Protein AF-A0AB36YHY3-F1 (afdb_monomer_lite)

pLDDT: mean 86.69, std 12.69, range [41.88, 96.69]

Foldseek 3Di:
DDDDDVQDDDDDCDPVVCVVPHDPPDQLLVVLVVLQVCVVVPDQEAEDPDDPPDDDDPVSLVSNVVSQVVQVVDPSHHYHYPDDSD

Secondary structure (DSSP, 8-state):
-----TT-------HHHHHHH-SSSPPHHHHHHHHHHHHHTT-SEEEE-----S---HHHHHHHHHHHHHHHTSTT-EEEESS---

Structure (mmCIF, N/CA/C/O backbone):
data_AF-A0AB36YHY3-F1
#
_entry.id   AF-A0AB36YHY3-F1
#
loop_
_atom_site.group_PDB
_atom_site.id
_atom_site.type_symbol
_atom_site.label_atom_id
_atom_site.label_alt_id
_atom_site.label_comp_id
_atom_site.label_asym_id
_atom_site.label_entity_id
_atom_site.label_seq_id
_atom_site.pdbx_PDB_ins_code
_atom_site.Cartn_x
_atom_site.Cartn_y
_atom_site.Cartn_z
_atom_site.occupancy
_atom_site.B_iso_or_equiv
_atom_site.auth_seq_id
_atom_site.auth_comp_id
_atom_site.auth_asym_id
_atom_site.auth_atom_id
_atom_site.pdbx_PDB_model_num
ATOM 1 N N . HIS A 1 1 ? 1.424 -19.643 22.364 1.00 41.88 1 HIS A N 1
ATOM 2 C CA . HIS A 1 1 ? 0.306 -19.559 21.404 1.00 41.88 1 HIS A CA 1
ATOM 3 C C . HIS A 1 1 ? -0.517 -18.318 21.734 1.00 41.88 1 HIS A C 1
ATOM 5 O O . HIS A 1 1 ? -1.264 -18.363 22.698 1.00 41.88 1 HIS A O 1
ATOM 11 N N . ARG A 1 2 ? -0.324 -17.185 21.039 1.00 48.59 2 ARG A N 1
ATOM 12 C CA . ARG A 1 2 ? -1.212 -1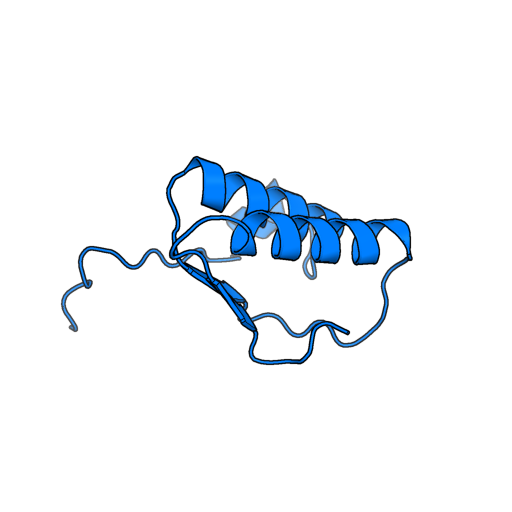6.019 21.210 1.00 48.59 2 ARG A CA 1
ATOM 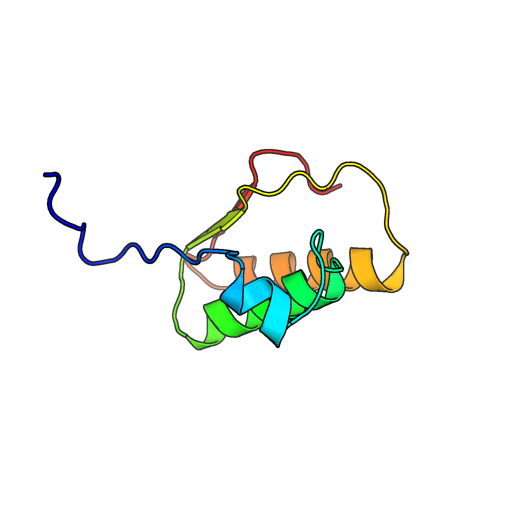13 C C . ARG A 1 2 ? -2.512 -16.299 20.460 1.00 48.59 2 ARG A C 1
ATOM 15 O O . ARG A 1 2 ? -2.464 -16.667 19.287 1.00 48.59 2 ARG A O 1
ATOM 22 N N . GLU A 1 3 ? -3.632 -16.161 21.157 1.00 51.09 3 GLU A N 1
ATOM 23 C CA . GLU A 1 3 ? -4.969 -16.113 20.570 1.00 51.09 3 GLU A CA 1
ATOM 24 C C . GLU A 1 3 ? -4.985 -15.140 19.388 1.00 51.09 3 GLU A C 1
ATOM 26 O O . GLU A 1 3 ? -4.458 -14.029 19.467 1.00 51.09 3 GLU A O 1
ATOM 31 N N . LYS A 1 4 ? -5.548 -15.591 18.264 1.00 55.59 4 LYS A N 1
ATOM 32 C CA . LYS A 1 4 ? -5.756 -14.751 17.086 1.00 55.59 4 LYS A CA 1
ATOM 33 C C . LYS A 1 4 ? -6.760 -13.671 17.479 1.00 55.59 4 LYS A C 1
ATOM 35 O O . LYS A 1 4 ? -7.914 -13.998 17.736 1.00 55.59 4 LYS A O 1
ATOM 40 N N . SER A 1 5 ? -6.332 -12.412 17.530 1.00 60.94 5 SER A N 1
ATOM 41 C CA . SER A 1 5 ? -7.249 -11.296 17.760 1.00 60.94 5 SER A CA 1
ATOM 42 C C . SER A 1 5 ? -8.334 -11.313 16.674 1.00 60.94 5 SER A C 1
ATOM 44 O O . SER A 1 5 ? -7.988 -11.232 15.489 1.00 60.94 5 SER A O 1
ATOM 46 N N . PRO A 1 6 ? -9.624 -11.437 17.031 1.00 62.78 6 PRO A N 1
ATOM 47 C CA . PRO A 1 6 ? -10.708 -11.414 16.060 1.00 62.78 6 PRO A CA 1
ATOM 48 C C . PRO A 1 6 ? -10.748 -10.018 15.428 1.00 62.78 6 PRO A C 1
ATOM 50 O O . PRO A 1 6 ? -11.180 -9.059 16.057 1.00 62.78 6 PRO A O 1
ATOM 53 N N . GLY A 1 7 ? -10.208 -9.883 14.215 1.00 78.12 7 GLY A N 1
ATOM 54 C CA . GLY A 1 7 ? -10.151 -8.603 13.498 1.00 78.12 7 GLY A CA 1
ATOM 55 C C . GLY A 1 7 ? -8.846 -8.315 12.757 1.00 78.12 7 GLY A C 1
ATOM 56 O O . GLY A 1 7 ? -8.805 -7.358 11.992 1.00 78.12 7 GLY A O 1
ATOM 57 N N . VAL A 1 8 ? -7.799 -9.131 12.932 1.00 79.75 8 VAL A N 1
ATOM 58 C CA . VAL A 1 8 ? -6.548 -8.993 12.166 1.00 79.75 8 VAL A CA 1
ATOM 59 C C . VAL A 1 8 ? -6.396 -10.161 11.198 1.00 79.75 8 VAL A C 1
ATOM 61 O O . VAL A 1 8 ? -6.380 -11.323 11.605 1.00 79.75 8 VAL A O 1
ATOM 64 N N . VAL A 1 9 ? -6.252 -9.843 9.911 1.00 85.81 9 VAL A N 1
ATOM 65 C CA . VAL A 1 9 ? -5.951 -10.808 8.849 1.00 85.81 9 VAL A CA 1
ATOM 66 C C . VAL A 1 9 ? -4.532 -10.557 8.361 1.00 85.81 9 VAL A C 1
ATOM 68 O O . VAL A 1 9 ? -4.198 -9.444 7.964 1.00 85.81 9 VAL A O 1
ATOM 71 N N . LEU A 1 10 ? -3.701 -11.599 8.381 1.00 85.44 10 LEU A N 1
ATOM 72 C CA . LEU A 1 10 ? -2.379 -11.566 7.766 1.00 85.44 10 LEU A CA 1
ATOM 73 C C . LEU A 1 10 ? -2.487 -12.063 6.325 1.00 85.44 10 LEU A C 1
ATOM 75 O O . LEU A 1 10 ? -2.787 -13.237 6.099 1.00 85.44 10 LEU A O 1
ATOM 79 N N . VAL A 1 11 ? -2.205 -11.185 5.367 1.00 85.56 11 VAL A N 1
ATOM 80 C CA . VAL A 1 11 ? -2.058 -11.553 3.956 1.00 85.56 11 VAL A CA 1
ATOM 81 C C . VAL A 1 11 ? -0.587 -11.861 3.707 1.00 85.56 11 VAL A C 1
ATOM 83 O O . VAL A 1 11 ? 0.264 -10.990 3.864 1.00 85.56 11 VAL A O 1
ATOM 86 N N . LYS A 1 12 ? -0.281 -13.117 3.373 1.00 87.88 12 LYS A N 1
ATOM 87 C CA . LYS A 1 12 ? 1.089 -13.568 3.113 1.00 87.88 12 LYS A CA 1
ATOM 88 C C . LYS A 1 12 ? 1.359 -13.592 1.616 1.00 87.88 12 LYS A C 1
ATOM 90 O O . LYS A 1 12 ? 0.515 -14.035 0.844 1.00 87.88 12 LYS A O 1
ATOM 95 N N . ILE A 1 13 ? 2.559 -13.167 1.240 1.00 85.69 13 ILE A N 1
ATOM 96 C CA . ILE A 1 13 ? 3.100 -13.349 -0.105 1.00 85.69 13 ILE A CA 1
ATOM 97 C C . ILE A 1 13 ? 4.089 -14.507 -0.007 1.00 85.69 13 ILE A C 1
ATOM 99 O O . ILE A 1 13 ? 5.211 -14.336 0.461 1.00 85.69 13 ILE A O 1
ATOM 103 N N . ASP A 1 14 ? 3.618 -15.705 -0.337 1.00 88.00 14 ASP A N 1
ATOM 104 C CA . ASP A 1 14 ? 4.385 -16.952 -0.304 1.00 88.00 14 ASP A CA 1
ATOM 105 C C . ASP A 1 14 ? 4.541 -17.547 -1.710 1.00 88.00 14 ASP A C 1
ATOM 107 O O . ASP A 1 14 ? 4.088 -16.967 -2.697 1.00 88.00 14 ASP A O 1
ATOM 111 N N . ASP A 1 15 ? 5.184 -18.710 -1.818 1.00 88.62 15 ASP A N 1
ATOM 112 C CA . ASP A 1 15 ? 5.457 -19.351 -3.109 1.00 88.62 15 ASP A CA 1
ATOM 113 C C . ASP A 1 15 ? 4.188 -19.594 -3.935 1.00 88.62 15 ASP A C 1
ATOM 115 O O . ASP A 1 15 ? 4.214 -19.444 -5.156 1.00 88.62 15 ASP A O 1
ATOM 119 N N . ALA A 1 16 ? 3.063 -19.913 -3.288 1.00 89.19 16 ALA A N 1
ATOM 120 C CA . ALA A 1 16 ? 1.792 -20.095 -3.979 1.00 89.19 16 ALA A CA 1
ATOM 121 C C . ALA A 1 16 ? 1.283 -18.764 -4.553 1.00 89.19 16 ALA A C 1
ATOM 123 O O . ALA A 1 16 ? 0.846 -18.714 -5.704 1.00 89.19 16 ALA A O 1
ATOM 124 N N . ALA A 1 17 ? 1.398 -17.669 -3.793 1.00 88.12 17 ALA A N 1
ATOM 125 C CA . ALA A 1 17 ? 1.087 -16.332 -4.293 1.00 88.12 17 ALA A CA 1
ATOM 126 C C . ALA A 1 17 ? 2.005 -15.928 -5.461 1.00 88.12 17 ALA A C 1
ATOM 128 O O . ALA A 1 17 ? 1.526 -15.372 -6.450 1.00 88.12 17 ALA A O 1
ATOM 129 N N . LEU A 1 18 ? 3.305 -16.241 -5.387 1.00 90.50 18 LEU A N 1
ATOM 130 C CA . LEU A 1 18 ? 4.261 -15.939 -6.458 1.00 90.50 18 LEU A CA 1
ATOM 131 C C . LEU A 1 18 ? 3.995 -16.750 -7.730 1.00 90.50 18 LEU A C 1
ATOM 133 O O . LEU A 1 18 ? 4.127 -16.218 -8.830 1.00 90.50 18 LEU A O 1
ATOM 137 N N . GLN A 1 19 ? 3.583 -18.011 -7.596 1.00 89.62 19 GLN A N 1
ATOM 138 C CA . GLN A 1 19 ? 3.174 -18.837 -8.733 1.00 89.62 19 GLN A CA 1
ATOM 139 C C . GLN A 1 19 ? 1.885 -18.321 -9.384 1.00 89.62 19 GLN A C 1
ATOM 141 O O . GLN A 1 19 ? 1.766 -18.356 -10.606 1.00 89.62 19 GLN A O 1
ATOM 146 N N . ALA A 1 20 ? 0.933 -17.834 -8.585 1.00 88.50 20 ALA A N 1
ATOM 147 C CA . ALA A 1 20 ? -0.366 -17.386 -9.080 1.00 88.50 20 ALA A CA 1
ATOM 148 C C . ALA A 1 20 ? -0.342 -15.974 -9.693 1.00 88.50 20 ALA A C 1
ATOM 150 O O . ALA A 1 20 ? -1.034 -15.720 -10.675 1.00 88.50 20 ALA A O 1
ATOM 151 N N . ILE A 1 21 ? 0.414 -15.045 -9.100 1.00 87.31 21 ILE A N 1
ATOM 152 C CA . ILE A 1 21 ? 0.360 -13.607 -9.434 1.00 87.31 21 ILE A CA 1
ATOM 153 C C . ILE A 1 21 ? 1.637 -13.141 -10.140 1.00 87.31 21 ILE A C 1
ATOM 155 O O . ILE A 1 21 ? 1.608 -12.178 -10.907 1.00 87.31 21 ILE A O 1
ATOM 159 N N . GLY A 1 22 ? 2.751 -13.837 -9.922 1.00 87.81 22 GLY A N 1
ATOM 160 C CA . GLY A 1 22 ? 4.045 -13.520 -10.504 1.00 87.81 22 GLY A CA 1
ATOM 161 C C . GLY A 1 22 ? 5.087 -13.114 -9.467 1.00 87.81 22 GLY A C 1
ATOM 162 O O . GLY A 1 22 ? 4.855 -13.089 -8.256 1.00 87.81 22 GLY A O 1
ATOM 163 N N . ARG A 1 23 ? 6.281 -12.808 -9.975 1.00 86.31 23 ARG A N 1
ATOM 164 C CA . ARG A 1 23 ? 7.484 -12.586 -9.172 1.00 86.31 23 ARG A CA 1
ATOM 165 C C . ARG A 1 23 ? 7.402 -11.305 -8.333 1.00 86.31 23 ARG A C 1
ATOM 167 O O . ARG A 1 23 ? 6.958 -10.267 -8.810 1.00 86.31 23 ARG A O 1
ATOM 174 N N . TRP A 1 24 ? 7.909 -11.388 -7.105 1.00 85.8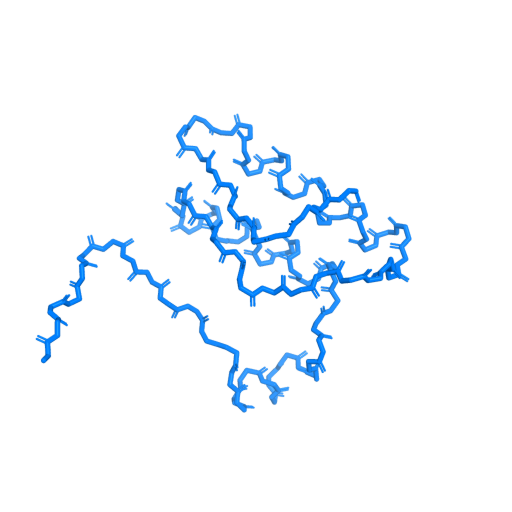8 24 TRP A N 1
ATOM 175 C CA . TRP A 1 24 ? 8.116 -10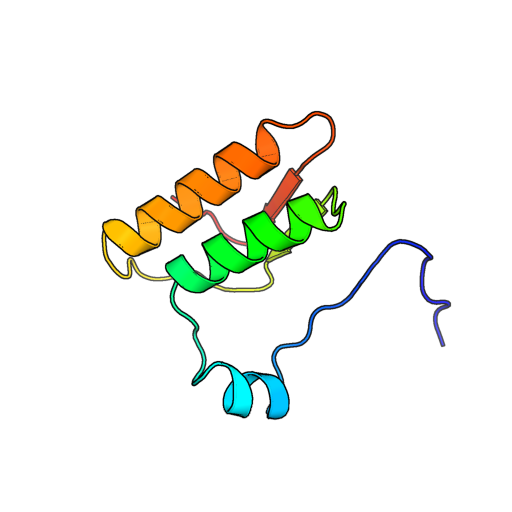.250 -6.209 1.00 85.88 24 TRP A CA 1
ATOM 176 C C . TRP A 1 24 ? 9.361 -9.418 -6.591 1.00 85.88 24 TRP A C 1
ATOM 178 O O . TRP A 1 24 ? 10.366 -10.016 -6.994 1.00 85.88 24 TRP A O 1
ATOM 188 N N . PRO A 1 25 ? 9.368 -8.084 -6.400 1.00 87.12 25 PRO A N 1
ATOM 189 C CA . PRO A 1 25 ? 8.261 -7.241 -5.942 1.00 87.12 25 PRO A CA 1
ATOM 190 C C . PRO A 1 25 ? 7.159 -7.087 -6.990 1.00 87.12 25 PRO A C 1
ATOM 192 O O . PRO A 1 25 ? 7.433 -6.940 -8.178 1.00 87.12 25 PRO A O 1
ATOM 195 N N . TRP A 1 26 ? 5.902 -7.134 -6.544 1.00 91.31 26 TRP A N 1
ATOM 196 C CA . TRP A 1 26 ? 4.775 -6.815 -7.420 1.00 91.31 26 TRP A CA 1
ATOM 197 C C . TRP A 1 26 ? 4.757 -5.318 -7.743 1.00 91.31 26 TRP A C 1
ATOM 199 O O . TRP A 1 26 ? 5.107 -4.494 -6.899 1.00 91.31 26 TRP A O 1
ATOM 209 N N . SER A 1 27 ? 4.299 -4.977 -8.951 1.00 92.81 27 SER A N 1
ATOM 210 C CA . SER A 1 27 ? 4.118 -3.585 -9.388 1.00 92.81 27 SER A CA 1
ATOM 211 C C . SER A 1 27 ? 3.216 -2.807 -8.426 1.00 92.81 27 SER A C 1
ATOM 213 O O . SER A 1 27 ? 2.218 -3.343 -7.928 1.00 92.81 27 SER A O 1
ATOM 215 N N . ARG A 1 28 ? 3.492 -1.515 -8.229 1.00 93.62 28 ARG A N 1
ATOM 216 C CA . ARG A 1 28 ? 2.648 -0.606 -7.439 1.00 93.62 28 ARG A CA 1
ATOM 217 C C . ARG A 1 28 ? 1.210 -0.547 -7.954 1.00 93.62 28 ARG A C 1
ATOM 219 O O . ARG A 1 28 ? 0.291 -0.432 -7.146 1.00 93.62 28 ARG A O 1
ATOM 226 N N . ALA A 1 29 ? 0.980 -0.756 -9.253 1.00 95.19 29 ALA A N 1
ATOM 227 C CA . ALA A 1 29 ? -0.370 -0.883 -9.807 1.00 95.19 29 ALA A CA 1
ATOM 228 C C . ALA A 1 29 ? -1.128 -2.101 -9.240 1.00 95.19 29 ALA A C 1
ATOM 230 O O . ALA A 1 29 ? -2.324 -2.026 -8.959 1.00 95.19 29 ALA A O 1
ATOM 231 N N . LYS A 1 30 ? -0.430 -3.222 -9.010 1.00 94.00 30 LYS A N 1
ATOM 232 C CA . LYS A 1 30 ? -1.008 -4.422 -8.386 1.00 94.00 30 LYS A CA 1
ATOM 233 C C . LYS A 1 30 ? -1.310 -4.190 -6.906 1.00 94.00 30 LYS A C 1
ATOM 235 O O . LYS A 1 30 ? -2.349 -4.622 -6.414 1.00 94.00 30 LYS A O 1
ATOM 240 N N . ILE A 1 31 ? -0.432 -3.475 -6.203 1.00 94.25 31 ILE A N 1
ATOM 241 C CA . ILE A 1 31 ? -0.669 -3.093 -4.805 1.00 94.25 31 ILE A CA 1
ATOM 242 C C . ILE A 1 31 ? -1.868 -2.136 -4.694 1.00 94.25 31 ILE A C 1
ATOM 244 O O . ILE A 1 31 ? -2.683 -2.277 -3.781 1.00 94.25 31 ILE A O 1
ATOM 248 N N . ALA A 1 32 ? -2.042 -1.215 -5.646 1.00 95.69 32 ALA A N 1
ATOM 249 C CA . ALA A 1 32 ? -3.205 -0.330 -5.716 1.00 95.69 32 ALA A CA 1
ATOM 250 C C . ALA A 1 32 ? -4.519 -1.120 -5.852 1.00 95.69 32 ALA A C 1
ATOM 252 O O . ALA A 1 32 ? -5.471 -0.893 -5.102 1.00 95.69 32 ALA A O 1
ATOM 253 N N . GLU A 1 33 ? -4.551 -2.098 -6.763 1.00 96.00 33 GLU A N 1
ATOM 254 C CA . GLU A 1 33 ? -5.684 -3.014 -6.943 1.00 96.00 33 GLU A CA 1
ATOM 255 C C . GLU A 1 33 ? -6.008 -3.767 -5.643 1.00 96.00 33 GLU A C 1
ATOM 257 O O . GLU A 1 33 ? -7.159 -3.779 -5.199 1.00 96.00 33 GLU A O 1
ATOM 262 N N . LEU A 1 34 ? -4.986 -4.325 -4.983 1.00 94.31 34 LEU A N 1
ATOM 263 C CA . LEU A 1 34 ? -5.142 -5.019 -3.705 1.00 94.31 34 LEU A CA 1
ATOM 264 C C . LEU A 1 34 ? -5.713 -4.097 -2.617 1.00 94.31 34 LEU A C 1
ATOM 266 O O . LEU A 1 34 ? -6.613 -4.496 -1.883 1.00 94.31 34 LEU A O 1
ATOM 270 N N . THR A 1 35 ? -5.231 -2.858 -2.533 1.00 95.50 35 THR A N 1
ATOM 271 C CA . THR A 1 35 ? -5.687 -1.864 -1.545 1.00 95.50 35 THR A CA 1
ATOM 272 C C . THR A 1 35 ? -7.173 -1.559 -1.708 1.00 95.50 35 THR A C 1
ATOM 274 O O . THR A 1 35 ? -7.933 -1.597 -0.737 1.00 95.50 35 THR A O 1
ATOM 277 N N . ASN A 1 36 ? -7.611 -1.326 -2.948 1.00 95.88 36 ASN A N 1
ATOM 278 C CA . ASN A 1 36 ? -9.020 -1.102 -3.260 1.00 95.88 36 ASN A CA 1
ATOM 279 C C . ASN A 1 36 ? -9.871 -2.323 -2.900 1.00 95.88 36 ASN A C 1
ATOM 281 O O . ASN A 1 36 ? -10.919 -2.186 -2.265 1.00 95.88 36 ASN A O 1
ATOM 285 N N . ARG A 1 37 ? -9.384 -3.526 -3.223 1.00 95.12 37 ARG A N 1
ATOM 286 C CA . ARG A 1 37 ? -10.090 -4.771 -2.919 1.00 95.12 37 ARG A CA 1
ATOM 287 C C . ARG A 1 37 ? -10.226 -5.018 -1.419 1.00 95.12 37 ARG A C 1
ATOM 289 O O . ARG A 1 37 ? -11.287 -5.437 -0.966 1.00 95.12 37 ARG A O 1
ATOM 296 N N . LEU A 1 38 ? -9.195 -4.724 -0.628 1.00 94.25 38 LEU A N 1
ATOM 297 C CA . LEU A 1 38 ? -9.267 -4.807 0.834 1.00 94.25 38 LEU A CA 1
ATOM 298 C C . LEU A 1 38 ? -10.330 -3.852 1.394 1.00 94.25 38 LEU A C 1
ATOM 300 O O . LEU A 1 38 ? -11.076 -4.227 2.298 1.00 94.25 38 LEU A O 1
ATOM 304 N N . ALA A 1 39 ? -10.459 -2.658 0.814 1.00 93.38 39 ALA A N 1
ATOM 305 C CA . ALA A 1 39 ? -11.503 -1.704 1.176 1.00 93.38 39 ALA A CA 1
ATOM 306 C C . ALA A 1 39 ? -12.916 -2.246 0.894 1.00 93.38 39 ALA A C 1
ATOM 308 O O . ALA A 1 39 ? -13.821 -2.066 1.707 1.00 93.38 39 ALA A O 1
ATOM 309 N N . GLU A 1 40 ? -13.118 -2.898 -0.257 1.00 94.19 40 GLU A N 1
ATOM 310 C CA . GLU A 1 40 ? -14.385 -3.556 -0.625 1.00 94.19 40 GLU A CA 1
ATOM 311 C C . GLU A 1 40 ? -14.730 -4.713 0.318 1.00 94.19 40 GLU A C 1
ATOM 313 O O . GLU A 1 40 ? -15.892 -4.916 0.659 1.00 94.19 40 GLU A O 1
ATOM 318 N N . LEU A 1 41 ? -13.711 -5.438 0.781 1.00 92.75 41 LEU A N 1
ATOM 319 C CA . LEU A 1 41 ? -13.842 -6.537 1.739 1.00 92.75 41 LEU A CA 1
ATOM 320 C C . LEU A 1 41 ? -14.041 -6.062 3.190 1.00 92.75 41 LEU A C 1
ATOM 322 O O . LEU A 1 41 ? -14.162 -6.885 4.096 1.00 92.75 41 LEU A O 1
ATOM 326 N N . GLY A 1 42 ? -14.099 -4.747 3.422 1.00 92.12 42 GLY A N 1
ATOM 327 C CA . GLY A 1 42 ? -14.413 -4.157 4.722 1.00 92.12 42 GLY A CA 1
ATOM 328 C C . GLY A 1 42 ? -13.202 -3.856 5.604 1.00 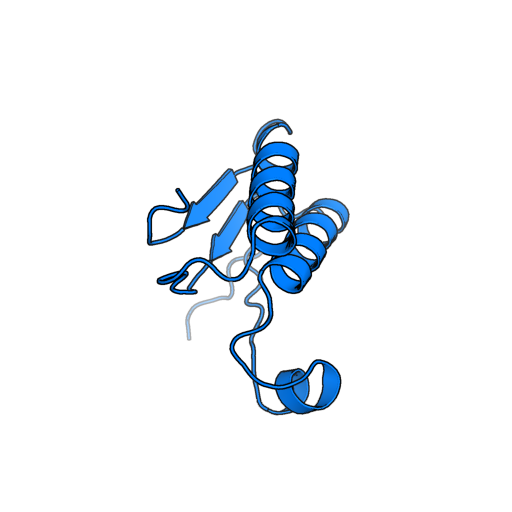92.12 42 GLY A C 1
ATOM 329 O O . GLY A 1 42 ? -13.390 -3.507 6.773 1.00 92.12 42 GLY A O 1
ATOM 330 N N . ALA A 1 43 ? -11.975 -3.944 5.077 1.00 94.25 43 ALA A N 1
ATOM 331 C CA . ALA A 1 43 ? -10.787 -3.539 5.819 1.00 94.25 43 ALA A CA 1
ATOM 332 C C . ALA A 1 43 ? -10.867 -2.049 6.184 1.00 94.25 43 ALA A C 1
ATOM 334 O O . ALA A 1 43 ? -11.096 -1.194 5.330 1.00 94.25 43 ALA A O 1
ATOM 335 N N . LYS A 1 44 ? -10.659 -1.744 7.468 1.00 94.88 44 LYS A N 1
ATOM 336 C CA . LYS A 1 44 ? -10.551 -0.368 7.980 1.00 94.88 44 LYS A CA 1
ATOM 337 C C . LYS A 1 44 ? -9.106 0.101 8.066 1.00 94.88 44 LYS A C 1
ATOM 339 O O . LYS A 1 44 ? -8.832 1.283 7.940 1.00 94.88 44 LYS A O 1
ATOM 344 N N . VAL A 1 45 ? -8.169 -0.820 8.245 1.00 94.75 45 VAL A N 1
ATOM 345 C CA . VAL A 1 45 ? -6.746 -0.497 8.320 1.00 94.75 45 VAL A CA 1
ATOM 346 C C . VAL A 1 45 ? -5.987 -1.429 7.391 1.00 94.75 45 VAL A C 1
ATOM 348 O O . VAL A 1 45 ? -6.225 -2.637 7.409 1.00 94.75 45 VAL A O 1
ATOM 351 N N . VAL A 1 46 ? -5.085 -0.869 6.588 1.00 94.12 46 VAL A N 1
ATOM 352 C CA . VAL A 1 46 ? -4.127 -1.625 5.772 1.00 94.12 46 VAL A CA 1
ATOM 353 C C . VAL A 1 46 ? -2.729 -1.203 6.189 1.00 94.12 46 VAL A C 1
ATOM 355 O O . VAL A 1 46 ? -2.400 -0.024 6.132 1.00 94.12 46 VAL A O 1
ATOM 358 N N . ALA A 1 47 ? -1.915 -2.159 6.626 1.00 92.19 47 ALA A N 1
ATOM 359 C CA . ALA A 1 47 ? -0.516 -1.924 6.954 1.00 92.19 47 ALA A CA 1
ATOM 360 C C . ALA A 1 47 ? 0.371 -2.592 5.900 1.00 92.19 47 ALA A C 1
ATOM 362 O O . ALA A 1 47 ? 0.257 -3.801 5.685 1.00 92.19 47 ALA A O 1
ATOM 363 N N . PHE A 1 48 ? 1.238 -1.820 5.248 1.00 90.69 48 PHE A N 1
ATOM 364 C CA . PHE A 1 48 ? 2.236 -2.357 4.328 1.00 90.69 48 PHE A CA 1
ATOM 365 C C . PHE A 1 48 ? 3.547 -2.624 5.060 1.00 90.69 48 PHE A C 1
ATOM 367 O O . PHE A 1 48 ? 4.176 -1.706 5.581 1.00 90.69 48 PHE A O 1
ATOM 374 N N . ASP A 1 49 ? 3.978 -3.883 5.027 1.00 87.38 49 ASP A N 1
ATOM 375 C CA . ASP A 1 49 ? 5.347 -4.298 5.347 1.00 87.38 49 ASP A CA 1
ATOM 376 C C . ASP A 1 49 ? 6.135 -4.475 4.038 1.00 87.38 49 ASP A C 1
ATOM 378 O O . ASP A 1 49 ? 6.566 -5.564 3.665 1.00 87.38 49 ASP A O 1
ATOM 382 N N . ILE A 1 50 ? 6.172 -3.403 3.239 1.00 85.19 50 ILE A N 1
ATOM 383 C CA . ILE A 1 50 ? 6.786 -3.366 1.909 1.00 85.19 50 ILE A CA 1
ATOM 384 C C . ILE A 1 50 ? 7.619 -2.093 1.817 1.00 85.19 50 ILE A C 1
ATOM 386 O O . ILE A 1 50 ? 7.136 -1.006 2.132 1.00 85.19 50 ILE A O 1
ATOM 390 N N . PHE A 1 51 ? 8.858 -2.222 1.345 1.00 83.00 51 PHE A N 1
ATOM 391 C CA . PHE A 1 51 ? 9.732 -1.079 1.103 1.00 83.00 51 PHE A CA 1
ATOM 392 C C . PHE A 1 51 ? 9.610 -0.598 -0.350 1.00 83.00 51 PHE A C 1
ATOM 394 O O . PHE A 1 51 ? 10.017 -1.292 -1.280 1.00 83.00 51 PHE A O 1
ATOM 401 N N . PHE A 1 52 ? 9.047 0.597 -0.546 1.00 83.06 52 PHE A N 1
ATOM 402 C CA . PHE A 1 52 ? 8.835 1.224 -1.857 1.00 83.06 52 PHE A CA 1
ATOM 403 C C . PHE A 1 52 ? 9.984 2.180 -2.224 1.00 83.06 52 PHE A C 1
ATOM 405 O O . PHE A 1 52 ? 9.756 3.369 -2.419 1.00 83.06 52 PHE A O 1
ATOM 412 N N . SER A 1 53 ? 11.215 1.671 -2.313 1.00 76.50 53 SER A N 1
ATOM 413 C CA . SER A 1 53 ? 12.441 2.490 -2.344 1.00 76.50 53 SER A CA 1
ATOM 414 C C . SER A 1 53 ? 12.647 3.366 -3.581 1.00 76.50 53 SER A C 1
ATOM 416 O O . SER A 1 53 ? 13.182 4.463 -3.466 1.00 76.50 53 SER A O 1
ATOM 418 N N . GLU A 1 54 ? 12.269 2.886 -4.766 1.00 82.62 54 GLU A N 1
ATOM 419 C CA . GLU A 1 54 ? 12.520 3.580 -6.035 1.00 82.62 54 GLU A CA 1
ATOM 420 C C . GLU A 1 54 ? 11.226 3.775 -6.814 1.00 82.62 54 GLU A C 1
ATOM 422 O O . GLU A 1 54 ? 10.359 2.899 -6.811 1.00 82.62 54 GLU A O 1
ATOM 427 N N . LYS A 1 55 ? 11.087 4.910 -7.504 1.00 86.38 55 LYS A N 1
ATOM 428 C CA . LYS A 1 55 ? 9.962 5.146 -8.421 1.00 86.38 55 LYS A CA 1
ATOM 429 C C . LYS A 1 55 ? 9.936 4.063 -9.495 1.00 86.38 55 LYS A C 1
ATOM 431 O O . LYS A 1 55 ? 10.974 3.707 -10.039 1.00 86.38 55 LYS A O 1
ATOM 436 N N . GLU A 1 56 ? 8.755 3.520 -9.768 1.00 90.44 56 GLU A N 1
ATOM 437 C CA . GLU A 1 56 ? 8.601 2.437 -10.743 1.00 90.44 56 GLU A CA 1
ATOM 438 C C . GLU A 1 56 ? 8.340 3.056 -12.112 1.00 90.44 56 GLU A C 1
ATOM 440 O O . GLU A 1 56 ? 9.143 2.952 -13.034 1.00 90.44 56 GLU A O 1
ATOM 445 N N . ASN A 1 57 ? 7.201 3.730 -12.230 1.00 93.62 57 ASN A N 1
ATOM 446 C CA . ASN A 1 57 ? 6.842 4.592 -13.343 1.00 93.62 57 ASN A CA 1
ATOM 447 C C . ASN A 1 57 ? 5.659 5.479 -12.911 1.00 93.62 57 ASN A C 1
ATOM 449 O O . ASN A 1 57 ? 4.893 5.081 -12.029 1.00 93.62 57 ASN A O 1
ATOM 453 N N . PRO A 1 58 ? 5.439 6.637 -13.562 1.00 94.00 58 PRO A N 1
ATOM 454 C CA . PRO A 1 58 ? 4.406 7.583 -13.137 1.00 94.00 58 PRO A CA 1
ATOM 455 C C . PRO A 1 58 ? 2.989 6.998 -13.065 1.00 94.00 58 PRO A C 1
ATOM 457 O O . PRO A 1 58 ? 2.201 7.415 -12.221 1.00 94.00 58 PRO A O 1
ATOM 460 N N . ALA A 1 59 ? 2.656 6.035 -13.931 1.00 95.62 59 ALA A N 1
ATOM 461 C CA . ALA A 1 59 ? 1.329 5.429 -13.950 1.00 95.62 59 ALA A CA 1
ATOM 462 C C . ALA A 1 59 ? 1.112 4.495 -12.748 1.00 95.62 59 ALA A C 1
ATOM 464 O O . ALA A 1 59 ? 0.087 4.589 -12.077 1.00 95.62 59 ALA A O 1
ATOM 465 N N . ALA A 1 60 ? 2.075 3.619 -12.453 1.00 94.75 60 ALA A N 1
ATOM 466 C CA . ALA A 1 60 ? 1.999 2.687 -11.329 1.00 94.75 60 ALA A CA 1
ATOM 467 C C . ALA A 1 60 ? 2.104 3.407 -9.977 1.00 94.75 60 ALA A C 1
ATOM 469 O O . ALA A 1 60 ? 1.335 3.113 -9.061 1.00 94.75 60 ALA A O 1
ATOM 470 N N . ASP A 1 61 ? 3.010 4.383 -9.877 1.00 93.50 61 ASP A N 1
ATOM 471 C CA . ASP A 1 61 ? 3.183 5.208 -8.681 1.00 93.50 61 ASP A CA 1
ATOM 472 C C . ASP A 1 61 ? 1.904 6.023 -8.408 1.00 93.50 61 ASP A C 1
ATOM 474 O O . ASP A 1 61 ? 1.367 5.999 -7.298 1.00 93.50 61 ASP A O 1
ATOM 478 N N . GLY A 1 62 ? 1.348 6.661 -9.447 1.00 94.81 62 GLY A N 1
ATOM 479 C CA . GLY A 1 62 ? 0.090 7.402 -9.360 1.00 94.81 62 GLY A CA 1
ATOM 480 C C . GLY A 1 62 ? -1.100 6.519 -8.978 1.00 94.81 62 GLY A C 1
ATOM 481 O O . GLY A 1 62 ? -1.910 6.915 -8.144 1.00 94.81 62 GLY A O 1
ATOM 482 N N . ALA A 1 63 ? -1.187 5.301 -9.520 1.00 96.69 63 ALA A N 1
ATOM 483 C CA . ALA A 1 63 ? -2.257 4.365 -9.179 1.00 96.69 63 ALA A CA 1
ATOM 484 C C . ALA A 1 63 ? -2.262 4.007 -7.685 1.00 96.69 63 ALA A C 1
ATOM 486 O O . ALA A 1 63 ? -3.324 3.998 -7.059 1.00 96.69 63 ALA A O 1
ATOM 487 N N . LEU A 1 64 ? -1.089 3.739 -7.099 1.00 94.88 64 LEU A N 1
ATOM 488 C CA . LEU A 1 64 ? -0.984 3.440 -5.671 1.00 94.88 64 LEU A CA 1
ATOM 489 C C . LEU A 1 64 ? -1.319 4.663 -4.813 1.00 94.88 64 LEU A C 1
ATOM 491 O O . LEU A 1 64 ? -2.084 4.536 -3.856 1.00 94.88 64 LEU A O 1
ATOM 495 N N . ALA A 1 65 ? -0.811 5.841 -5.179 1.00 94.31 65 ALA A N 1
ATOM 496 C CA . ALA A 1 65 ? -1.108 7.082 -4.469 1.00 94.31 65 ALA A CA 1
ATOM 497 C C . ALA A 1 65 ? -2.617 7.384 -4.450 1.00 94.31 65 ALA A C 1
ATOM 499 O O . ALA A 1 65 ? -3.178 7.683 -3.394 1.00 94.31 65 ALA A O 1
ATOM 500 N N . GLU A 1 66 ? -3.301 7.252 -5.589 1.00 96.44 66 GLU A N 1
ATOM 501 C CA . GLU A 1 66 ? -4.749 7.463 -5.673 1.00 96.44 66 GLU A CA 1
ATOM 502 C C . GLU A 1 66 ? -5.540 6.403 -4.896 1.00 96.44 66 GLU A C 1
ATOM 504 O O . GLU A 1 66 ? -6.497 6.744 -4.200 1.00 96.44 66 GLU A O 1
ATOM 509 N N . ALA A 1 67 ? -5.119 5.134 -4.924 1.00 96.62 67 ALA A N 1
ATOM 510 C CA . ALA A 1 67 ? -5.755 4.086 -4.124 1.00 96.62 67 ALA A CA 1
ATOM 511 C C . ALA A 1 67 ? -5.641 4.360 -2.615 1.00 96.62 67 ALA A C 1
ATOM 513 O O . ALA A 1 67 ? -6.618 4.196 -1.883 1.00 96.62 67 ALA A O 1
ATOM 514 N N . ILE A 1 68 ? -4.481 4.833 -2.146 1.00 95.38 68 ILE A N 1
ATOM 515 C CA . ILE A 1 68 ? -4.277 5.216 -0.742 1.00 95.38 68 ILE A CA 1
ATOM 516 C C . ILE A 1 68 ? -5.163 6.408 -0.370 1.00 95.38 68 ILE A C 1
ATOM 518 O O . ILE A 1 68 ? -5.864 6.354 0.643 1.00 95.38 68 ILE A O 1
ATOM 522 N N . LYS A 1 69 ? -5.192 7.462 -1.197 1.00 95.44 69 LYS A N 1
ATOM 523 C CA . LYS A 1 69 ? -6.069 8.624 -0.973 1.00 95.44 69 LYS A CA 1
ATOM 524 C C . LYS A 1 69 ? -7.536 8.208 -0.900 1.00 95.44 69 LYS A C 1
ATOM 526 O O . LYS A 1 69 ? -8.237 8.601 0.031 1.00 95.44 69 LYS A O 1
ATOM 531 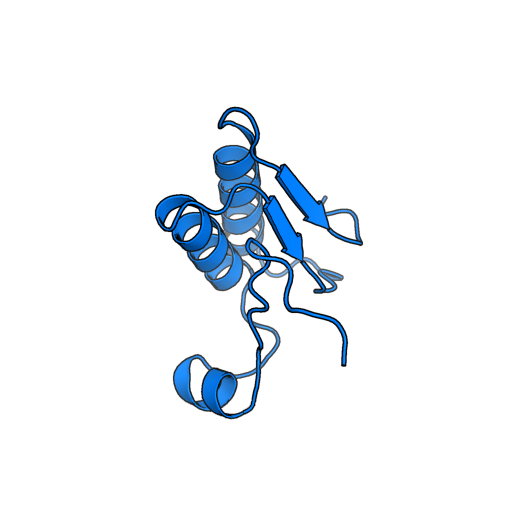N N . HIS A 1 70 ? -7.991 7.377 -1.838 1.00 95.56 70 HIS A N 1
ATOM 532 C CA . HIS A 1 70 ? -9.361 6.870 -1.862 1.00 95.56 70 HIS A CA 1
ATOM 533 C C . HIS A 1 70 ? -9.685 6.044 -0.617 1.00 95.56 70 HIS A C 1
ATOM 535 O O . HIS A 1 70 ? -10.728 6.262 0.003 1.00 95.56 70 HIS A O 1
ATOM 541 N N . PHE A 1 71 ? -8.784 5.146 -0.205 1.00 96.12 71 PHE A N 1
ATOM 542 C CA . PHE A 1 71 ? -8.946 4.349 1.011 1.00 96.12 71 PHE A CA 1
ATOM 543 C C . PHE A 1 71 ? -9.118 5.249 2.238 1.00 96.12 71 PHE A C 1
ATOM 545 O O . PHE A 1 71 ? -10.085 5.101 2.981 1.00 96.12 71 PHE A O 1
ATOM 552 N N . GLN A 1 72 ? -8.222 6.223 2.407 1.00 94.69 72 GLN A N 1
ATOM 553 C CA . GLN A 1 72 ? -8.192 7.132 3.557 1.00 94.69 72 GLN A CA 1
ATOM 554 C C . GLN A 1 72 ? -9.293 8.201 3.541 1.00 94.69 72 GLN A C 1
ATOM 556 O O . GLN A 1 72 ? -9.586 8.786 4.579 1.00 94.69 72 GLN A O 1
ATOM 561 N N . SER A 1 73 ? -9.932 8.456 2.396 1.00 94.94 73 SER A N 1
ATOM 562 C CA . SER A 1 73 ? -11.069 9.387 2.308 1.00 94.94 73 SER A CA 1
ATOM 563 C C . SER A 1 73 ? -12.314 8.893 3.059 1.00 94.94 73 SER A C 1
ATOM 565 O O . SER A 1 73 ? -13.211 9.674 3.380 1.00 94.94 73 SER A O 1
ATOM 567 N N . ARG A 1 74 ? -12.385 7.588 3.355 1.00 93.31 74 ARG A N 1
ATOM 568 C CA . ARG A 1 74 ? -13.512 6.967 4.054 1.00 93.31 74 ARG A CA 1
ATOM 569 C C . ARG A 1 74 ? -13.359 7.140 5.573 1.00 93.31 74 ARG A C 1
ATOM 571 O O . ARG A 1 74 ? -12.282 6.879 6.107 1.00 93.31 74 ARG A O 1
ATOM 578 N N . PRO A 1 75 ? -14.432 7.467 6.317 1.00 93.62 75 PRO A N 1
ATOM 579 C CA . PRO A 1 75 ? -14.370 7.583 7.773 1.00 93.62 75 PRO A CA 1
ATOM 580 C C . PRO A 1 75 ? -13.787 6.331 8.435 1.00 93.62 75 PRO A C 1
ATOM 582 O O . PRO A 1 75 ? -14.166 5.207 8.091 1.00 93.62 75 PRO A O 1
ATOM 585 N N . HIS A 1 76 ? -12.880 6.530 9.394 1.00 91.31 76 HIS A N 1
ATOM 586 C CA . HIS A 1 76 ? -12.193 5.467 10.139 1.00 91.31 76 HIS A CA 1
ATOM 587 C C . HIS A 1 76 ? -11.329 4.520 9.286 1.00 91.31 76 HIS A C 1
ATOM 589 O O . HIS A 1 76 ? -11.071 3.399 9.724 1.00 91.31 76 HIS A O 1
ATOM 595 N N . HIS A 1 77 ? -10.905 4.934 8.085 1.00 94.81 77 HIS A N 1
ATOM 596 C CA . HIS A 1 77 ? -9.972 4.161 7.267 1.00 94.81 77 HIS A CA 1
ATOM 597 C C . HIS A 1 77 ? -8.562 4.753 7.307 1.00 94.81 77 HIS A C 1
ATOM 599 O O . HIS A 1 77 ? -8.393 5.968 7.231 1.00 94.81 77 HIS A O 1
ATOM 605 N N . GLN A 1 78 ? -7.546 3.896 7.409 1.00 94.44 78 GLN A N 1
ATOM 606 C CA . GLN A 1 78 ? -6.147 4.317 7.473 1.00 94.44 78 GLN A CA 1
ATOM 607 C C . GLN A 1 78 ? -5.221 3.351 6.730 1.00 94.44 78 GLN A C 1
ATOM 609 O O . GLN A 1 78 ? -5.341 2.133 6.877 1.00 94.44 78 GLN A O 1
ATOM 614 N N . VAL A 1 79 ? -4.261 3.896 5.981 1.00 92.69 79 VAL A N 1
ATOM 615 C CA . VAL A 1 79 ? -3.091 3.141 5.527 1.00 92.69 79 VAL A CA 1
ATOM 616 C C . VAL A 1 79 ? -1.924 3.460 6.457 1.00 92.69 79 VAL A C 1
ATOM 618 O O . VAL A 1 79 ? -1.693 4.613 6.812 1.00 92.69 79 VAL A O 1
ATOM 621 N N . ILE A 1 80 ? -1.210 2.424 6.880 1.00 91.06 80 ILE A N 1
ATOM 622 C CA . ILE A 1 80 ? 0.020 2.528 7.660 1.00 91.06 80 ILE A CA 1
ATOM 623 C C . ILE A 1 80 ? 1.143 1.984 6.785 1.00 91.06 80 ILE A C 1
ATOM 625 O O . ILE A 1 80 ? 1.061 0.869 6.275 1.00 91.06 80 ILE A O 1
ATOM 629 N N . SER A 1 81 ? 2.200 2.763 6.620 1.00 84.50 81 SER A N 1
ATOM 630 C CA . SER A 1 81 ? 3.418 2.334 5.942 1.00 84.50 81 SER A CA 1
ATOM 631 C C . SER A 1 81 ? 4.595 2.642 6.848 1.00 84.50 81 SER A C 1
ATOM 633 O O . SER A 1 81 ? 4.630 3.701 7.473 1.00 84.50 81 SER A O 1
ATOM 635 N N . GLY A 1 82 ? 5.551 1.716 6.934 1.00 70.62 82 GLY A N 1
ATOM 636 C CA . GLY A 1 82 ? 6.800 1.939 7.668 1.00 70.62 82 GLY A CA 1
ATOM 637 C C . GLY A 1 82 ? 7.733 2.955 7.000 1.00 70.62 82 GLY A C 1
ATOM 638 O O . GLY A 1 82 ? 8.766 3.292 7.570 1.00 70.62 82 GLY A O 1
ATOM 639 N N . TYR A 1 83 ? 7.381 3.418 5.798 1.00 63.22 83 TYR A N 1
ATOM 640 C CA . TYR A 1 83 ? 8.198 4.284 4.958 1.00 63.22 83 TYR A CA 1
ATOM 641 C C . TYR A 1 83 ? 7.321 5.303 4.230 1.00 63.22 83 TYR A C 1
ATOM 643 O O . TYR A 1 83 ? 6.200 4.971 3.824 1.00 63.22 83 TYR A O 1
ATOM 651 N N . ASP A 1 84 ? 7.841 6.519 4.062 1.00 57.91 84 ASP A N 1
ATOM 652 C CA . ASP A 1 84 ? 7.149 7.592 3.355 1.00 57.91 84 ASP A CA 1
ATOM 653 C C . ASP A 1 84 ? 6.920 7.199 1.894 1.00 57.91 84 ASP A C 1
ATOM 655 O O . ASP A 1 84 ? 7.837 6.826 1.160 1.00 57.91 84 ASP A O 1
ATOM 659 N N . ILE A 1 85 ? 5.654 7.238 1.495 1.00 58.16 85 ILE A N 1
ATOM 660 C CA . ILE A 1 85 ? 5.209 7.021 0.124 1.00 58.16 85 ILE A CA 1
ATOM 661 C C . ILE A 1 85 ? 5.050 8.433 -0.457 1.00 58.16 85 ILE A C 1
ATOM 663 O O . ILE A 1 85 ? 3.958 8.996 -0.400 1.00 58.16 85 ILE A O 1
ATOM 667 N N . GLU A 1 86 ? 6.164 9.052 -0.863 1.00 50.16 86 GLU A N 1
ATOM 668 C CA . GLU A 1 86 ? 6.174 10.387 -1.497 1.00 50.16 86 GLU A CA 1
ATOM 669 C C . GLU A 1 86 ? 5.575 10.382 -2.912 1.00 50.16 86 GLU A C 1
ATOM 671 O O . GLU A 1 86 ? 5.926 9.487 -3.720 1.00 50.16 86 GLU A O 1
#

Sequence (86 aa):
HREKSPGVVLVKIDDAALQAIGRWPWSRAKIAELTNRLAELGAKVVAFDIFFSEKENPAADGALAEAIKHFQSRPHHQVISGYDIE

Radius of gyration: 13.68 Å; chains: 1; bounding box: 27×30×35 Å